Protein AF-A0AA41XC26-F1 (afdb_monomer_lite)

Organism: NCBI:txid2961894

Structure (mmCIF, N/CA/C/O backbone):
data_AF-A0AA41XC26-F1
#
_entry.id   AF-A0AA41XC26-F1
#
loop_
_atom_site.group_PDB
_atom_site.id
_atom_site.type_symbol
_atom_site.label_atom_id
_atom_site.label_alt_id
_atom_site.label_comp_id
_atom_site.label_asym_id
_atom_site.label_entity_id
_atom_site.label_seq_id
_atom_site.pdbx_PDB_ins_code
_atom_site.Cartn_x
_atom_site.Cartn_y
_atom_site.Cartn_z
_atom_site.occupancy
_atom_site.B_iso_or_equiv
_atom_site.auth_seq_id
_atom_site.auth_comp_id
_atom_site.auth_asym_id
_atom_site.auth_atom_id
_atom_site.pdbx_PDB_model_num
ATOM 1 N N . MET A 1 1 ? -1.124 -4.945 15.007 1.00 62.53 1 MET A N 1
ATOM 2 C CA . MET A 1 1 ? -1.327 -4.705 13.561 1.00 62.53 1 MET A CA 1
ATOM 3 C C . MET A 1 1 ? -0.208 -5.370 12.794 1.00 62.53 1 MET A C 1
ATOM 5 O O . MET A 1 1 ? 0.905 -5.414 13.308 1.00 62.53 1 MET A O 1
ATOM 9 N N . SER A 1 2 ? -0.482 -5.884 11.601 1.00 72.06 2 SER A N 1
ATOM 10 C CA . SER A 1 2 ? 0.569 -6.415 10.738 1.00 72.06 2 SER A CA 1
ATOM 11 C C . SER A 1 2 ? 0.357 -5.926 9.313 1.00 72.06 2 SER A C 1
ATOM 13 O O . SER A 1 2 ? -0.765 -5.844 8.812 1.00 72.06 2 SER A O 1
ATOM 15 N N . THR A 1 3 ? 1.467 -5.556 8.692 1.00 77.06 3 THR A N 1
ATOM 16 C CA . THR A 1 3 ? 1.543 -5.127 7.302 1.00 77.06 3 THR A CA 1
ATOM 17 C C . THR A 1 3 ? 2.516 -6.030 6.586 1.00 77.06 3 THR A C 1
ATOM 19 O O . THR A 1 3 ? 3.636 -6.240 7.052 1.00 77.06 3 THR A O 1
ATOM 22 N N . LYS A 1 4 ? 2.080 -6.558 5.449 1.00 85.25 4 LYS A N 1
ATOM 23 C CA . LYS A 1 4 ? 2.876 -7.427 4.596 1.00 85.25 4 LYS A CA 1
ATOM 24 C C . LYS A 1 4 ? 3.099 -6.727 3.269 1.00 85.25 4 LYS A C 1
ATOM 26 O O . LYS A 1 4 ? 2.138 -6.462 2.554 1.00 85.25 4 LYS A O 1
ATOM 31 N N . LEU A 1 5 ? 4.360 -6.465 2.953 1.00 85.94 5 LEU A N 1
ATOM 32 C CA . LEU A 1 5 ? 4.787 -6.014 1.636 1.00 85.94 5 LEU A CA 1
ATOM 33 C C . LEU A 1 5 ? 5.324 -7.220 0.869 1.00 85.94 5 LEU A C 1
ATOM 35 O O . LEU A 1 5 ? 6.201 -7.930 1.360 1.00 85.94 5 LEU A O 1
ATOM 39 N N . VAL A 1 6 ? 4.781 -7.456 -0.317 1.00 89.31 6 VAL A N 1
ATOM 40 C CA . VAL A 1 6 ? 5.293 -8.431 -1.275 1.00 89.31 6 VAL A CA 1
ATOM 41 C C . VAL A 1 6 ? 5.855 -7.657 -2.454 1.00 89.31 6 VAL A C 1
ATOM 43 O O . VAL A 1 6 ? 5.143 -6.884 -3.089 1.00 89.31 6 VAL A O 1
ATOM 46 N N . ASP A 1 7 ? 7.137 -7.867 -2.717 1.00 89.44 7 ASP A N 1
ATOM 47 C CA . ASP A 1 7 ? 7.820 -7.348 -3.892 1.00 89.44 7 ASP A CA 1
ATOM 48 C C . ASP A 1 7 ? 7.788 -8.421 -4.989 1.00 89.44 7 ASP A C 1
ATOM 50 O O . ASP A 1 7 ? 8.310 -9.523 -4.804 1.00 89.44 7 ASP A O 1
ATOM 54 N N . THR A 1 8 ? 7.121 -8.124 -6.101 1.00 87.81 8 THR A N 1
ATOM 55 C CA . THR A 1 8 ? 7.068 -8.991 -7.284 1.00 87.81 8 THR A CA 1
ATOM 56 C C . THR A 1 8 ? 7.801 -8.332 -8.450 1.00 87.81 8 THR A C 1
ATOM 58 O O . THR A 1 8 ? 8.184 -7.165 -8.382 1.00 87.81 8 THR A O 1
ATOM 61 N N . ALA A 1 9 ? 7.988 -9.058 -9.553 1.00 86.88 9 ALA A N 1
ATOM 62 C CA . ALA A 1 9 ? 8.589 -8.475 -10.753 1.00 86.88 9 ALA A CA 1
ATOM 63 C C . ALA A 1 9 ? 7.777 -7.284 -11.300 1.00 86.88 9 ALA A C 1
ATOM 65 O O . ALA A 1 9 ? 8.371 -6.330 -11.786 1.00 86.88 9 ALA A O 1
ATOM 66 N N . GLU A 1 10 ? 6.449 -7.320 -11.168 1.00 89.44 10 GLU A N 1
ATOM 67 C CA . GLU A 1 10 ? 5.532 -6.391 -11.846 1.00 89.44 10 GLU A CA 1
ATOM 68 C C . GLU A 1 10 ? 4.919 -5.346 -10.907 1.00 89.44 10 GLU A C 1
ATOM 70 O O . GLU A 1 10 ? 4.439 -4.312 -11.356 1.00 89.44 10 GLU A O 1
ATOM 75 N N . ALA A 1 11 ? 4.903 -5.601 -9.598 1.00 90.62 11 ALA A N 1
ATOM 76 C CA . ALA A 1 11 ? 4.245 -4.723 -8.639 1.00 90.62 11 ALA A CA 1
ATOM 77 C C . ALA A 1 11 ? 4.759 -4.908 -7.210 1.00 90.62 11 ALA A C 1
ATOM 79 O O . ALA A 1 11 ? 5.220 -5.986 -6.818 1.00 90.62 11 ALA A O 1
ATOM 80 N N . TYR A 1 12 ? 4.568 -3.875 -6.396 1.00 89.00 12 TYR A N 1
ATOM 81 C CA . TYR A 1 12 ? 4.503 -4.022 -4.948 1.00 89.00 12 TYR A CA 1
ATOM 82 C C . TYR A 1 12 ? 3.059 -4.270 -4.525 1.00 89.00 12 TYR A C 1
ATOM 84 O O . TYR A 1 12 ? 2.160 -3.506 -4.870 1.00 89.00 12 TYR A O 1
ATOM 92 N N . ILE A 1 13 ? 2.840 -5.324 -3.743 1.00 89.31 13 ILE A N 1
ATOM 93 C CA . ILE A 1 13 ? 1.538 -5.637 -3.157 1.00 89.31 13 ILE A CA 1
ATOM 94 C C . ILE A 1 13 ? 1.658 -5.464 -1.653 1.00 89.31 13 ILE A C 1
ATOM 96 O O . ILE A 1 13 ? 2.336 -6.238 -0.975 1.00 89.31 13 ILE A O 1
ATOM 100 N N . LEU A 1 14 ? 0.989 -4.451 -1.120 1.00 88.50 14 LEU A N 1
ATOM 101 C CA . LEU A 1 14 ? 0.926 -4.215 0.308 1.00 88.50 14 LEU A CA 1
ATOM 102 C C . LEU A 1 14 ? -0.440 -4.636 0.844 1.00 88.50 14 LEU A C 1
ATOM 104 O O . LEU A 1 14 ? -1.474 -4.204 0.349 1.00 88.50 14 LEU A O 1
ATOM 108 N N . SER A 1 15 ? -0.438 -5.468 1.879 1.00 85.81 15 SER A N 1
ATOM 109 C CA . SER A 1 15 ? -1.639 -5.865 2.613 1.00 85.81 15 SER A CA 1
ATOM 110 C C . SER A 1 15 ? -1.539 -5.421 4.065 1.00 85.81 15 SER A C 1
ATOM 112 O O . SER A 1 15 ? -0.525 -5.676 4.718 1.00 85.81 15 SER A O 1
ATOM 114 N N . ALA A 1 16 ? -2.585 -4.788 4.582 1.00 82.12 16 ALA A N 1
ATOM 115 C CA . ALA A 1 16 ? -2.642 -4.292 5.951 1.00 82.12 16 ALA A CA 1
ATOM 116 C C . ALA A 1 16 ? -3.924 -4.761 6.648 1.00 82.12 16 ALA A C 1
ATOM 118 O O . ALA A 1 16 ? -4.996 -4.715 6.044 1.00 82.12 16 ALA A O 1
ATOM 119 N N . TYR A 1 17 ? -3.804 -5.220 7.901 1.00 79.38 17 TYR A N 1
ATOM 120 C CA . TYR A 1 17 ? -4.917 -5.800 8.659 1.00 79.38 17 TYR A CA 1
ATOM 121 C C . TYR A 1 17 ? -4.799 -5.607 10.190 1.00 79.38 17 TYR A C 1
ATOM 123 O O . TYR A 1 17 ? -3.680 -5.607 10.734 1.00 79.38 17 TYR A O 1
ATOM 131 N N . PRO A 1 18 ? -5.939 -5.535 10.914 1.00 75.38 18 PRO A N 1
ATOM 132 C CA . PRO A 1 18 ? -7.306 -5.300 10.415 1.00 75.38 18 PRO A CA 1
ATOM 133 C C . PRO A 1 18 ? -7.555 -3.806 10.140 1.00 75.38 18 PRO A C 1
ATOM 135 O O . PRO A 1 18 ? -7.062 -2.975 10.882 1.00 75.38 18 PRO A O 1
ATOM 138 N N . VAL A 1 19 ? -8.319 -3.436 9.117 1.00 72.50 19 VAL A N 1
ATOM 139 C CA . VAL A 1 19 ? -8.615 -2.042 8.748 1.00 72.50 19 VAL A CA 1
ATOM 140 C C . VAL A 1 19 ? -10.123 -1.832 8.791 1.00 72.50 19 VAL A C 1
ATOM 142 O O . VAL A 1 19 ? -10.839 -2.429 7.997 1.00 72.50 19 VAL A O 1
ATOM 145 N N . LEU A 1 20 ? -10.605 -0.978 9.698 1.00 71.94 20 LEU A N 1
ATOM 146 C CA . LEU A 1 20 ? -12.046 -0.819 9.944 1.00 71.94 20 LEU A CA 1
ATOM 147 C C . LEU A 1 20 ? -12.779 -0.008 8.874 1.00 71.94 20 LEU A C 1
ATOM 149 O O . LEU A 1 20 ? -13.993 -0.126 8.728 1.00 71.94 20 LEU A O 1
ATOM 153 N N . GLN A 1 21 ? -12.072 0.889 8.188 1.00 66.31 21 GLN A N 1
ATOM 154 C CA . GLN A 1 21 ? -12.648 1.795 7.196 1.00 66.31 21 GLN A CA 1
ATOM 155 C C . GLN A 1 21 ? -11.657 2.049 6.056 1.00 66.31 21 GLN A C 1
ATOM 157 O O . GLN A 1 21 ? -10.440 2.012 6.286 1.00 66.31 21 GLN A O 1
ATOM 162 N N . PRO A 1 22 ? -12.149 2.334 4.833 1.00 59.47 22 PRO A N 1
ATOM 163 C CA . PRO A 1 22 ? -11.291 2.644 3.701 1.00 59.47 22 PRO A CA 1
ATOM 164 C C . PRO A 1 22 ? -10.325 3.773 4.062 1.00 59.47 22 PRO A C 1
ATOM 166 O O . PRO A 1 22 ? -10.694 4.844 4.537 1.00 59.47 22 PRO A O 1
ATOM 169 N N . SER A 1 23 ? -9.055 3.447 3.889 1.00 68.81 23 SER A N 1
ATOM 170 C CA . SER A 1 23 ? -7.902 4.239 4.286 1.00 68.81 23 SER A CA 1
ATOM 171 C C . SER A 1 23 ? -7.497 5.177 3.155 1.00 68.81 23 SER A C 1
ATOM 173 O O . SER A 1 23 ? -7.646 4.824 1.985 1.00 68.81 23 SER A O 1
ATOM 175 N N . ALA A 1 24 ? -6.951 6.351 3.476 1.00 78.19 24 ALA A N 1
ATOM 176 C CA . ALA A 1 24 ? -6.368 7.205 2.446 1.00 78.19 24 ALA A CA 1
ATOM 177 C C . ALA A 1 24 ? -5.016 6.624 2.014 1.00 78.19 24 ALA A C 1
ATOM 179 O O . ALA A 1 24 ? -4.185 6.269 2.855 1.00 78.19 24 ALA A O 1
ATOM 180 N N . VAL A 1 25 ? -4.810 6.528 0.703 1.00 83.69 2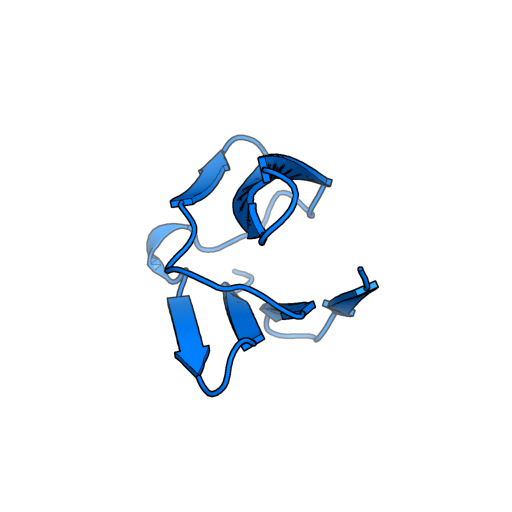5 VAL A N 1
ATOM 181 C CA . VAL A 1 25 ? -3.579 6.030 0.088 1.00 83.69 25 VAL A CA 1
ATOM 182 C C . VAL A 1 25 ? -3.040 7.114 -0.829 1.00 83.69 25 VAL A C 1
ATOM 184 O O . VAL A 1 25 ? -3.773 7.640 -1.662 1.00 83.69 25 VAL A O 1
ATOM 187 N N . SER A 1 26 ? -1.763 7.446 -0.682 1.00 87.00 26 SER A N 1
ATOM 188 C CA . SER A 1 26 ? -1.075 8.346 -1.604 1.00 87.00 26 SER A CA 1
ATOM 189 C C . SER A 1 26 ? 0.340 7.856 -1.850 1.00 87.00 26 SER A C 1
ATOM 191 O O . SER A 1 26 ? 1.026 7.479 -0.899 1.00 87.00 26 SER A O 1
ATOM 193 N N . TYR A 1 27 ? 0.797 7.930 -3.092 1.00 86.50 27 TYR A N 1
ATOM 194 C CA . TYR A 1 27 ? 2.196 7.733 -3.441 1.00 86.50 27 TYR A CA 1
ATOM 195 C C . TYR A 1 27 ? 2.760 9.038 -3.990 1.00 86.50 27 TYR A C 1
ATOM 197 O O . TYR A 1 27 ? 2.094 9.713 -4.770 1.00 86.50 27 TYR A O 1
ATOM 205 N N . ARG A 1 28 ? 3.945 9.427 -3.520 1.00 84.69 28 ARG A N 1
ATOM 206 C CA . ARG A 1 28 ? 4.640 10.621 -3.998 1.00 84.69 28 ARG A CA 1
ATOM 207 C C . ARG A 1 28 ? 6.126 10.520 -3.691 1.00 84.69 28 ARG A C 1
ATOM 209 O O . ARG A 1 28 ? 6.490 10.197 -2.562 1.00 84.69 28 ARG A O 1
ATOM 216 N N . ASP A 1 29 ? 6.973 10.845 -4.665 1.00 85.69 29 ASP A N 1
ATOM 217 C CA . ASP A 1 29 ? 8.428 10.951 -4.488 1.00 85.69 29 ASP A CA 1
ATOM 218 C C . ASP A 1 29 ? 9.057 9.687 -3.844 1.00 85.69 29 ASP A C 1
ATOM 220 O O . ASP A 1 29 ? 9.912 9.780 -2.961 1.00 85.69 29 ASP A O 1
ATOM 224 N N . GLY A 1 30 ? 8.599 8.486 -4.229 1.00 87.31 30 GLY A N 1
ATOM 225 C CA . GLY A 1 30 ? 9.081 7.216 -3.660 1.00 87.31 30 GLY A CA 1
ATOM 226 C C . GLY A 1 30 ? 8.414 6.791 -2.347 1.00 87.31 30 GLY A C 1
ATOM 227 O O . GLY A 1 30 ? 8.699 5.714 -1.827 1.00 87.31 30 GLY A O 1
ATOM 228 N N . TRP A 1 31 ? 7.516 7.601 -1.787 1.00 89.31 31 TRP A N 1
ATOM 229 C CA . TRP A 1 31 ? 6.857 7.315 -0.515 1.00 89.31 31 TRP A CA 1
ATOM 230 C C . TRP A 1 31 ? 5.397 6.935 -0.704 1.00 89.31 31 TRP A C 1
ATOM 232 O O . TRP A 1 31 ? 4.573 7.758 -1.097 1.00 89.31 31 TRP A O 1
ATOM 242 N N . LEU A 1 32 ? 5.057 5.709 -0.311 1.00 88.25 32 LEU A N 1
ATOM 243 C CA . LEU A 1 32 ? 3.681 5.295 -0.081 1.00 88.25 32 LEU A CA 1
ATOM 244 C C . LEU A 1 32 ? 3.262 5.698 1.333 1.00 88.25 32 LEU A C 1
ATOM 246 O O . LEU A 1 32 ? 3.839 5.236 2.318 1.00 88.25 32 LEU A O 1
ATOM 250 N N . THR A 1 33 ? 2.229 6.525 1.434 1.00 88.69 33 THR A N 1
ATOM 251 C CA . THR A 1 33 ? 1.587 6.902 2.694 1.00 88.69 33 THR A CA 1
ATOM 252 C C . THR A 1 33 ? 0.213 6.256 2.785 1.00 88.69 33 THR A C 1
ATOM 254 O O . THR A 1 33 ? -0.583 6.337 1.850 1.00 88.69 33 THR A O 1
ATOM 257 N N . LEU A 1 34 ? -0.056 5.628 3.927 1.00 86.81 34 LEU A N 1
ATOM 258 C CA . LEU A 1 34 ? -1.316 4.963 4.235 1.00 86.81 34 LEU A CA 1
ATOM 259 C C . LEU A 1 34 ? -1.855 5.499 5.544 1.00 86.81 34 LEU A C 1
ATOM 261 O O . LEU A 1 34 ? -1.212 5.352 6.583 1.00 86.81 34 LEU A O 1
ATOM 265 N N . GLN A 1 35 ? -3.044 6.078 5.500 1.00 86.12 35 GLN A N 1
ATOM 266 C CA . GLN A 1 35 ? -3.751 6.536 6.683 1.00 86.12 35 GLN A CA 1
ATOM 267 C C . GLN A 1 35 ? -4.907 5.592 6.973 1.00 86.12 35 GLN A C 1
ATOM 269 O O . GLN A 1 35 ? -5.888 5.574 6.235 1.00 86.12 35 GLN A O 1
ATOM 274 N N . GLN A 1 36 ? -4.792 4.826 8.051 1.00 83.50 36 GLN A N 1
ATOM 275 C CA . GLN A 1 36 ? -5.680 3.711 8.352 1.00 83.50 36 GLN A CA 1
ATOM 276 C C . GLN A 1 36 ? -6.399 3.919 9.681 1.00 83.50 36 GLN A C 1
ATOM 278 O O . GLN A 1 36 ? -5.781 4.334 10.663 1.00 83.50 36 GLN A O 1
ATOM 283 N N . ALA A 1 37 ? -7.696 3.615 9.710 1.00 80.12 37 ALA A N 1
ATOM 284 C CA . ALA A 1 37 ? -8.523 3.705 10.908 1.00 80.12 37 ALA A CA 1
ATOM 285 C C . ALA A 1 37 ? -8.674 2.331 11.584 1.00 80.12 37 ALA A C 1
ATOM 287 O O . ALA A 1 37 ? -9.044 1.346 10.938 1.00 80.12 37 ALA A O 1
ATOM 288 N N . TYR A 1 38 ? -8.412 2.300 12.890 1.00 77.06 38 TYR A N 1
ATOM 289 C CA . TYR A 1 38 ? -8.546 1.158 13.797 1.00 77.06 38 TYR A CA 1
ATOM 290 C C . TYR A 1 38 ? -9.422 1.559 14.997 1.00 77.06 38 TYR A C 1
ATOM 292 O O . TYR A 1 38 ? -9.712 2.743 15.175 1.00 77.06 38 TYR A O 1
ATOM 300 N N . GLU A 1 39 ? -9.836 0.603 15.839 1.00 80.00 39 GLU A N 1
ATOM 301 C CA . GLU A 1 39 ? -10.725 0.893 16.986 1.00 80.00 39 GLU A CA 1
ATOM 302 C C . GLU A 1 39 ? -10.072 1.877 17.966 1.00 80.00 39 GLU A C 1
ATOM 304 O O . GLU A 1 39 ? -10.737 2.729 18.548 1.00 80.00 39 GLU A O 1
ATOM 309 N N . GLU A 1 40 ? -8.749 1.783 18.099 1.00 82.00 40 GLU A N 1
ATOM 310 C CA . GLU A 1 40 ? -7.932 2.598 19.000 1.00 82.00 40 GLU A CA 1
ATOM 311 C C . GLU A 1 40 ? -7.603 3.991 18.429 1.00 82.00 40 GLU A C 1
ATOM 313 O O . GLU A 1 40 ? -7.132 4.860 19.163 1.00 82.00 40 GLU A O 1
ATOM 318 N N . GLY A 1 41 ? -7.843 4.225 17.131 1.00 83.12 41 GLY A N 1
ATOM 319 C CA . GLY A 1 41 ? -7.575 5.500 16.469 1.00 83.12 41 GLY A CA 1
ATOM 320 C C . GLY A 1 41 ? -7.038 5.376 15.042 1.00 83.12 41 GLY A C 1
ATOM 321 O O . GLY A 1 41 ? -7.080 4.320 14.409 1.00 83.12 41 GLY A O 1
ATOM 322 N N . THR A 1 42 ? -6.520 6.490 14.526 1.00 84.81 42 THR A N 1
ATOM 323 C CA . THR A 1 42 ? -5.991 6.592 13.158 1.00 84.81 42 THR A CA 1
ATOM 324 C C . THR A 1 42 ? -4.469 6.562 13.162 1.00 84.81 42 THR A C 1
ATOM 326 O O . THR A 1 42 ? -3.834 7.338 13.876 1.00 84.81 42 THR A O 1
ATOM 329 N N . TYR A 1 43 ? -3.880 5.717 12.317 1.00 83.94 43 TYR A N 1
ATOM 330 C CA . TYR A 1 43 ? -2.433 5.547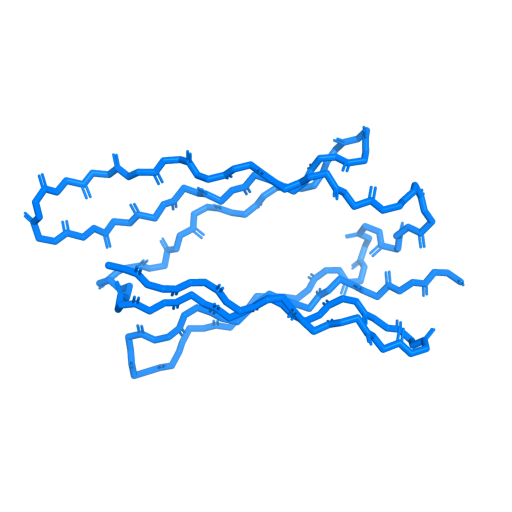 12.204 1.00 83.94 43 TYR A CA 1
ATOM 331 C C . TYR A 1 43 ? -1.974 5.839 10.782 1.00 83.94 43 TYR A C 1
ATOM 333 O O . TYR A 1 43 ? -2.611 5.424 9.811 1.00 83.94 43 TYR A O 1
ATOM 341 N N . THR A 1 44 ? -0.839 6.526 10.671 1.00 86.81 44 THR A N 1
ATOM 342 C CA . THR A 1 44 ? -0.205 6.827 9.387 1.00 86.81 44 THR A CA 1
ATOM 343 C C . THR A 1 44 ? 1.062 6.004 9.238 1.00 86.81 44 THR A C 1
ATOM 345 O O . THR A 1 44 ? 2.054 6.247 9.926 1.00 86.81 44 THR A O 1
ATOM 348 N N . ASN A 1 45 ? 1.041 5.061 8.303 1.00 84.00 45 ASN A N 1
ATOM 349 C CA . ASN A 1 45 ? 2.201 4.270 7.925 1.00 84.00 45 ASN A CA 1
ATOM 350 C C . ASN A 1 45 ? 2.837 4.851 6.660 1.00 84.00 45 ASN A C 1
ATOM 352 O O . ASN A 1 45 ? 2.140 5.288 5.743 1.00 84.00 45 ASN A O 1
ATOM 356 N N . ARG A 1 46 ? 4.172 4.866 6.616 1.00 87.75 46 ARG A N 1
ATOM 357 C CA . ARG A 1 46 ? 4.943 5.332 5.459 1.00 87.75 46 ARG A CA 1
ATOM 358 C C . ARG A 1 46 ? 5.937 4.264 5.038 1.00 87.75 46 ARG A C 1
ATOM 360 O O . ARG A 1 46 ? 6.724 3.805 5.862 1.00 87.75 46 ARG A O 1
ATOM 367 N N . TYR A 1 47 ? 5.909 3.912 3.760 1.00 86.06 47 TYR A N 1
ATOM 368 C CA . TYR A 1 47 ? 6.802 2.937 3.149 1.00 86.06 4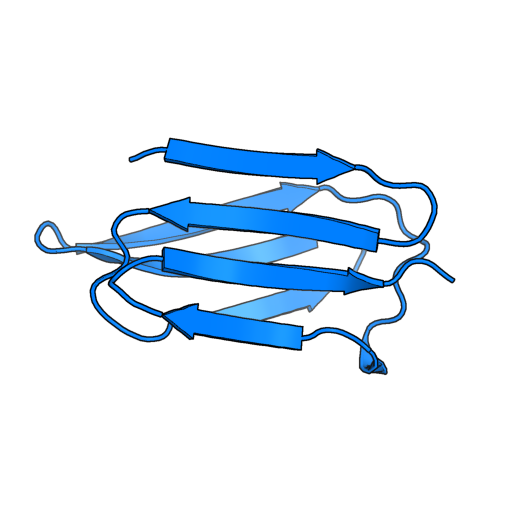7 TYR A CA 1
ATOM 369 C C . TYR A 1 47 ? 7.598 3.625 2.053 1.00 86.06 47 TYR A C 1
ATOM 371 O O . TYR A 1 47 ? 7.020 4.252 1.167 1.00 86.06 47 TYR A O 1
ATOM 379 N N . PHE A 1 48 ? 8.919 3.502 2.120 1.00 87.69 48 PHE A N 1
ATOM 380 C CA . PHE A 1 48 ? 9.776 3.889 1.012 1.00 87.69 48 PHE A CA 1
ATOM 381 C C . PHE A 1 48 ? 9.801 2.745 0.001 1.00 87.69 48 PHE A C 1
ATOM 383 O O . PHE A 1 48 ? 10.183 1.626 0.347 1.00 87.69 48 PHE A O 1
ATOM 390 N N . LEU A 1 49 ? 9.358 3.019 -1.220 1.00 85.00 49 LEU A N 1
ATOM 391 C CA . LEU A 1 49 ? 9.337 2.083 -2.337 1.00 85.00 49 LEU A CA 1
ATOM 392 C C . LEU A 1 49 ? 10.216 2.646 -3.456 1.00 85.00 49 LEU A C 1
ATOM 394 O O . LEU A 1 49 ? 10.429 3.855 -3.544 1.00 85.00 49 LEU A O 1
ATOM 398 N N . MET A 1 50 ? 10.757 1.765 -4.297 1.00 79.69 50 MET A N 1
ATOM 399 C CA . MET A 1 50 ? 11.622 2.183 -5.401 1.00 79.69 50 MET A CA 1
ATOM 400 C C . MET A 1 50 ? 10.913 3.200 -6.317 1.00 79.69 50 MET A C 1
ATOM 402 O O . MET A 1 50 ? 9.687 3.172 -6.416 1.00 79.69 50 MET A O 1
ATOM 406 N N . PRO A 1 51 ? 11.664 4.101 -6.975 1.00 73.19 51 PRO A N 1
ATOM 407 C CA . PRO A 1 51 ? 11.098 5.258 -7.675 1.00 73.19 51 PRO A CA 1
ATOM 408 C C . PRO A 1 51 ? 10.376 4.931 -8.992 1.00 73.19 51 PRO A C 1
ATOM 410 O O . PRO A 1 51 ? 9.891 5.846 -9.646 1.00 73.19 51 PRO A O 1
ATOM 413 N N . ASP A 1 52 ? 10.319 3.663 -9.400 1.00 85.19 52 ASP A N 1
ATOM 414 C CA . ASP A 1 52 ? 9.810 3.255 -10.715 1.00 85.19 52 ASP A CA 1
ATOM 415 C C . ASP A 1 52 ? 8.389 2.684 -10.630 1.00 85.19 52 ASP A C 1
ATOM 417 O O . ASP A 1 52 ? 8.112 1.565 -11.057 1.00 85.19 52 ASP A O 1
ATOM 421 N N . ILE A 1 53 ? 7.500 3.436 -9.978 1.00 89.19 53 ILE A N 1
ATOM 422 C CA . ILE A 1 53 ? 6.085 3.089 -9.820 1.00 89.19 53 ILE A CA 1
ATOM 423 C C . ILE A 1 53 ? 5.262 3.814 -10.876 1.00 89.19 53 ILE A C 1
ATOM 425 O O . ILE A 1 53 ? 5.436 5.010 -11.114 1.00 89.19 53 ILE A O 1
ATOM 429 N N . ASP A 1 54 ? 4.330 3.089 -11.481 1.00 88.88 54 ASP A N 1
ATOM 430 C CA . ASP A 1 54 ? 3.271 3.685 -12.277 1.00 88.88 54 ASP A CA 1
ATOM 431 C C . ASP A 1 54 ? 2.171 4.224 -11.354 1.00 88.88 54 ASP A C 1
ATOM 433 O O . ASP A 1 54 ? 1.301 3.487 -10.886 1.00 88.88 54 ASP A O 1
ATOM 437 N N . GLU A 1 55 ? 2.249 5.520 -11.043 1.00 86.38 55 GLU A N 1
ATOM 438 C CA . GLU A 1 55 ? 1.322 6.190 -10.124 1.00 86.38 55 GLU A CA 1
ATOM 439 C C . GLU A 1 55 ? -0.130 6.145 -10.617 1.00 86.38 55 GLU A C 1
ATOM 441 O O . GLU A 1 55 ? -1.049 5.988 -9.810 1.00 86.38 55 GLU A O 1
ATOM 446 N N . ASP A 1 56 ? -0.332 6.215 -11.937 1.00 86.56 56 ASP A N 1
ATOM 447 C CA . ASP A 1 56 ? -1.656 6.174 -12.566 1.00 86.56 56 ASP A CA 1
ATOM 448 C C . ASP A 1 56 ? -2.293 4.776 -12.464 1.00 86.56 56 ASP A C 1
ATOM 450 O O . ASP A 1 56 ? -3.517 4.629 -12.513 1.00 86.56 56 ASP A O 1
ATOM 454 N N . GLY A 1 57 ? -1.465 3.743 -12.284 1.00 86.88 57 GLY A N 1
ATOM 455 C CA . GLY A 1 57 ? -1.870 2.349 -12.145 1.00 86.88 57 GLY A CA 1
ATOM 456 C C . GLY A 1 57 ? -2.127 1.899 -10.704 1.00 86.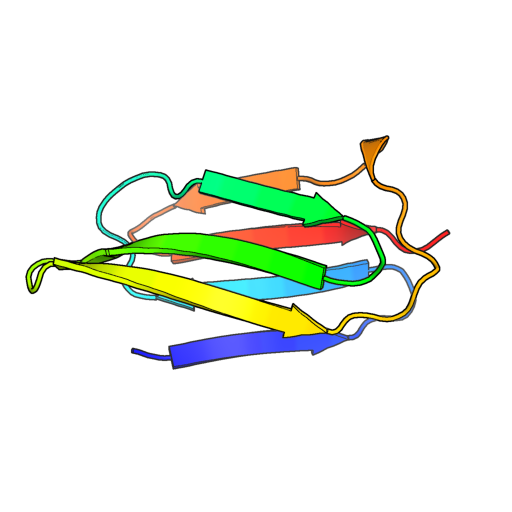88 57 GLY A C 1
ATOM 457 O O . GLY A 1 57 ? -2.446 0.726 -10.491 1.00 86.88 57 GLY A O 1
ATOM 458 N N . ILE A 1 58 ? -1.989 2.776 -9.702 1.00 88.56 58 ILE A N 1
ATOM 459 C CA . ILE A 1 58 ? -2.166 2.391 -8.295 1.00 88.56 58 ILE A CA 1
ATOM 460 C C . ILE A 1 58 ? -3.614 1.973 -8.035 1.00 88.56 58 ILE A C 1
ATOM 462 O O . ILE A 1 58 ? -4.560 2.734 -8.239 1.00 88.56 58 ILE A O 1
ATOM 466 N N . GLN A 1 59 ? -3.785 0.764 -7.502 1.00 89.81 59 GLN A N 1
ATOM 467 C CA . GLN A 1 59 ? -5.092 0.216 -7.151 1.00 89.81 59 GLN A CA 1
ATOM 468 C C . GLN A 1 59 ? -5.193 -0.015 -5.650 1.00 89.81 59 GLN A C 1
ATOM 470 O O . GLN A 1 59 ? -4.256 -0.490 -5.003 1.00 89.81 59 GLN A O 1
ATOM 475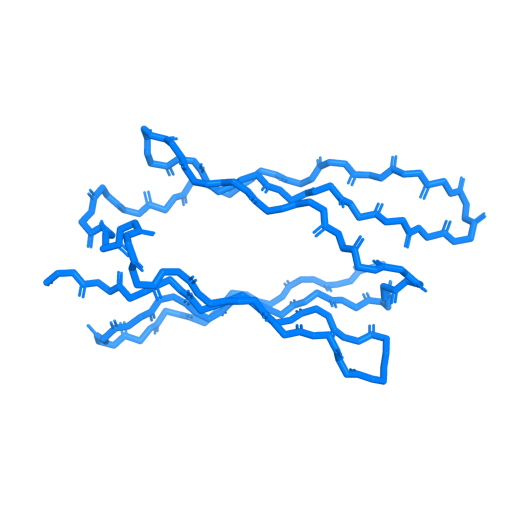 N N . THR A 1 60 ? -6.362 0.287 -5.094 1.00 87.62 60 THR A N 1
ATOM 476 C CA . THR A 1 60 ? -6.689 0.020 -3.696 1.00 87.62 60 THR A CA 1
ATOM 477 C C . THR A 1 60 ? -7.969 -0.797 -3.620 1.00 87.62 60 THR A C 1
ATOM 479 O O . THR A 1 60 ? -8.946 -0.530 -4.317 1.00 87.62 60 THR A O 1
ATOM 482 N N . SER A 1 61 ? -7.957 -1.826 -2.781 1.00 86.25 61 SER A N 1
ATOM 483 C CA . SER A 1 61 ? -9.127 -2.646 -2.485 1.00 86.25 61 SER A CA 1
ATOM 484 C C . SER A 1 61 ? -9.242 -2.831 -0.983 1.00 86.25 61 SER A C 1
ATOM 486 O O . SER A 1 61 ? -8.233 -2.944 -0.285 1.00 86.25 61 SER A O 1
ATOM 488 N N . SER A 1 62 ? -10.471 -2.850 -0.480 1.00 82.62 62 SER A N 1
ATOM 489 C CA . SER A 1 62 ? -10.755 -3.150 0.916 1.00 82.62 62 SER A CA 1
ATOM 490 C C . SER A 1 62 ? -11.805 -4.251 0.984 1.00 82.62 62 SER A C 1
ATOM 492 O O . SER A 1 62 ? -12.945 -4.051 0.571 1.00 82.62 62 SER A O 1
ATOM 494 N N . GLU A 1 63 ? -11.413 -5.423 1.481 1.00 82.12 63 GLU A N 1
ATOM 495 C CA . GLU A 1 63 ? -12.301 -6.573 1.648 1.00 82.12 63 GLU A CA 1
ATOM 496 C C . GLU A 1 63 ? -12.056 -7.213 3.019 1.00 82.12 63 GLU A C 1
ATOM 498 O O . GLU A 1 63 ? -10.909 -7.480 3.371 1.00 82.12 63 GLU A O 1
ATOM 503 N N . LYS A 1 64 ? -13.127 -7.486 3.783 1.00 79.69 64 LYS A N 1
ATOM 504 C CA . LYS A 1 64 ? -13.077 -8.219 5.069 1.00 79.69 64 LYS A CA 1
ATOM 505 C C . LYS A 1 64 ? -11.993 -7.690 6.023 1.00 79.69 64 LYS A C 1
ATOM 507 O O . LYS A 1 64 ? -11.154 -8.451 6.498 1.00 79.69 64 LYS A O 1
ATOM 512 N N . ASP A 1 65 ? -11.991 -6.378 6.247 1.00 82.69 65 ASP A N 1
ATOM 513 C CA . ASP A 1 65 ? -11.027 -5.671 7.103 1.00 82.69 65 ASP A CA 1
ATOM 514 C C . ASP A 1 65 ? -9.564 -5.757 6.633 1.00 82.69 65 ASP A C 1
ATOM 516 O O . ASP A 1 65 ? -8.634 -5.530 7.406 1.00 82.69 65 ASP A O 1
ATOM 520 N N . ILE A 1 66 ? -9.319 -6.081 5.364 1.00 83.75 66 ILE A N 1
ATOM 521 C CA . ILE A 1 66 ? -7.984 -6.072 4.767 1.00 83.75 66 ILE A CA 1
ATOM 522 C C . ILE A 1 66 ? -7.938 -4.956 3.734 1.00 83.75 66 ILE A C 1
ATOM 524 O O . ILE A 1 66 ? -8.751 -4.921 2.813 1.00 83.75 66 ILE A O 1
ATOM 528 N N . LEU A 1 67 ? -6.969 -4.052 3.875 1.00 85.81 67 LEU A N 1
ATOM 529 C CA . LEU A 1 67 ? -6.598 -3.119 2.816 1.00 85.81 67 LEU A CA 1
ATOM 530 C C . LEU A 1 67 ? -5.510 -3.765 1.961 1.00 85.81 67 LEU A 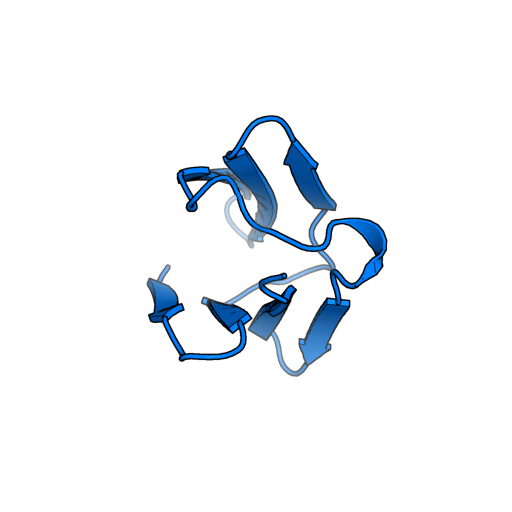C 1
ATOM 532 O O . LEU A 1 67 ? -4.447 -4.113 2.480 1.00 85.81 67 LEU A O 1
ATOM 536 N N . THR A 1 68 ? -5.749 -3.867 0.660 1.00 89.38 68 THR A N 1
ATOM 537 C CA . THR A 1 68 ? -4.752 -4.255 -0.335 1.00 89.38 68 THR A CA 1
ATOM 538 C C . THR A 1 68 ? -4.441 -3.061 -1.225 1.00 89.38 68 THR A C 1
ATOM 540 O O . THR A 1 68 ? -5.344 -2.454 -1.796 1.00 89.38 68 THR A O 1
ATOM 543 N N . VAL A 1 69 ? -3.159 -2.734 -1.350 1.00 89.94 69 VAL A N 1
ATOM 544 C CA . VAL A 1 69 ? -2.644 -1.710 -2.259 1.00 89.94 69 VAL A CA 1
ATOM 545 C C . VAL A 1 69 ? -1.729 -2.389 -3.263 1.00 89.94 69 VAL A C 1
ATOM 547 O O . VAL A 1 69 ? -0.790 -3.082 -2.872 1.00 89.94 69 VAL A O 1
ATOM 550 N N . ILE A 1 70 ? -2.010 -2.194 -4.544 1.00 91.88 70 ILE A N 1
ATOM 551 C CA . ILE A 1 70 ? -1.190 -2.674 -5.653 1.00 91.88 70 ILE A CA 1
ATOM 552 C C . ILE A 1 70 ? -0.534 -1.447 -6.273 1.00 91.88 70 ILE A C 1
ATOM 554 O O . ILE A 1 70 ? -1.227 -0.530 -6.710 1.00 91.88 70 ILE A O 1
ATOM 558 N N . LEU A 1 71 ? 0.796 -1.429 -6.280 1.00 91.94 71 LEU A N 1
ATOM 559 C CA . LEU A 1 71 ? 1.603 -0.394 -6.916 1.00 91.94 71 LEU A CA 1
ATOM 560 C C . LEU A 1 71 ? 2.356 -1.032 -8.085 1.00 91.94 71 LEU A C 1
ATOM 562 O O . LEU A 1 71 ? 3.357 -1.716 -7.838 1.00 91.94 71 LEU A O 1
ATOM 566 N N . PRO A 1 72 ? 1.871 -0.874 -9.326 1.00 91.56 72 PRO A N 1
ATOM 567 C CA . PRO A 1 72 ? 2.544 -1.418 -10.494 1.00 91.56 72 PRO A CA 1
ATOM 568 C C . PRO A 1 72 ? 3.906 -0.758 -10.678 1.00 91.56 72 PRO A C 1
ATOM 570 O O . PRO A 1 72 ? 4.073 0.436 -10.428 1.00 91.56 72 PRO A O 1
ATOM 573 N N . LYS A 1 73 ? 4.882 -1.547 -11.105 1.00 90.19 73 LYS A N 1
ATOM 574 C CA . LYS A 1 73 ? 6.185 -1.052 -11.537 1.00 90.19 73 LYS A CA 1
ATOM 575 C C . LYS A 1 73 ? 6.122 -0.700 -13.022 1.00 90.19 73 LYS A C 1
ATOM 577 O O . LYS A 1 73 ? 5.316 -1.284 -13.748 1.00 90.19 73 LYS A O 1
ATOM 582 N N . ARG A 1 74 ? 6.946 0.254 -13.449 1.00 83.44 74 ARG A N 1
ATOM 583 C CA . ARG A 1 74 ? 7.124 0.576 -14.872 1.00 83.44 74 ARG A CA 1
ATOM 584 C C . ARG A 1 74 ? 7.999 -0.439 -15.600 1.00 83.44 74 ARG A C 1
ATOM 586 O O . ARG A 1 74 ? 8.801 -1.133 -14.934 1.00 83.44 74 ARG A O 1
#

Foldseek 3Di:
DDWDWDDDPWWIKIKDPQAPDDWDWDDDPQKIWTWTADPVGIDIDIDRHDPFWPRVPWDWDADPRMIIIITTGD

pLDDT: mean 83.81, std 6.65, range [59.47, 91.94]

Secondary structure (DSSP, 8-state):
-EEEEEE-SSEEEEEEE--SEEEEEEEETTEEEEEEEETTEEEEEEEE--S-B-GGG-EEEEETTEEEEEEEB-

Sequence (74 aa):
MSTKLVDTAEAYILSAYPVLQPSAVSYRDGWLTLQQAYEEGTYTNRYFLMPDIDEDGIQTSSEKDILTVILPKR

Radius of gyration: 11.79 Å; chains: 1; bounding box: 25×20×34 Å